Protein AF-A0A5V0B864-F1 (afdb_monomer_lite)

Secondary structure (DSSP, 8-state):
-EESS-EE-STT-EEESTT-EE-STT-EEESTT-EE-STT-EEESTT-EES---SSSSS----S-EEESTT-EE-STT-EEESTT-EE-STT-EEESTT-EE-STT-EESSBTTB-----S-PPP-STTSPPPHHHHHHHHHHHHH--

InterPro domains:
  IPR008635 Trimeric autotransporter adhesin YadA-like, stalk domain [PF05662] (118-146)
  IPR008640 Trimeric autotransporter adhesin YadA-like, head domain [PF05658] (8-34)
  IPR008640 Trimeric autotransporter adhesin YadA-like, head domain [PF05658] (63-86)
  IPR011049 Serralysin-like metalloprotease, C-terminal [G3DSA:2.150.10.10] (1-146)
  IPR011049 Serralysin-like metalloprotease, C-terminal [SSF101967] (6-140)

Structure (mmCIF, N/CA/C/O backbone):
data_AF-A0A5V0B864-F1
#
_entry.id   AF-A0A5V0B864-F1
#
loop_
_atom_site.group_PDB
_atom_site.id
_atom_site.type_symbol
_atom_site.label_atom_id
_atom_site.label_alt_id
_atom_site.label_comp_id
_atom_site.label_asym_id
_atom_site.label_entity_id
_atom_site.label_seq_id
_atom_site.pdbx_PDB_ins_code
_atom_site.Cartn_x
_atom_site.Cartn_y
_atom_site.Cartn_z
_atom_site.occupancy
_atom_site.B_iso_or_equiv
_atom_site.auth_seq_id
_atom_site.auth_comp_id
_atom_site.auth_asym_id
_atom_site.auth_atom_id
_atom_site.pdbx_PDB_model_num
ATOM 1 N N . MET A 1 1 ? 5.279 -5.241 -24.764 1.00 96.88 1 MET A N 1
ATOM 2 C CA . MET A 1 1 ? 4.451 -4.415 -25.676 1.00 96.88 1 MET A CA 1
ATOM 3 C C . MET A 1 1 ? 4.589 -2.949 -25.294 1.00 96.88 1 MET A C 1
ATOM 5 O O . MET A 1 1 ? 4.432 -2.645 -24.126 1.00 96.88 1 MET A O 1
ATOM 9 N N . ALA A 1 2 ? 4.871 -2.048 -26.237 1.00 96.00 2 ALA A N 1
ATOM 10 C CA . ALA A 1 2 ? 5.012 -0.610 -25.979 1.00 96.00 2 ALA A CA 1
ATOM 11 C C . ALA A 1 2 ? 4.021 0.199 -26.839 1.00 96.00 2 ALA A C 1
ATOM 13 O O . ALA A 1 2 ? 3.913 -0.059 -28.038 1.00 96.00 2 ALA A O 1
ATOM 14 N N . LEU A 1 3 ? 3.319 1.172 -26.250 1.00 96.81 3 LEU A N 1
ATOM 15 C CA . LEU A 1 3 ? 2.384 2.070 -26.929 1.00 96.81 3 LEU A CA 1
ATOM 16 C C . LEU A 1 3 ? 2.564 3.527 -26.466 1.00 96.81 3 LEU A C 1
ATOM 18 O O . LEU A 1 3 ? 2.446 3.831 -25.285 1.00 96.81 3 LEU A O 1
ATOM 22 N N . GLY A 1 4 ? 2.760 4.450 -27.415 1.00 92.06 4 GLY A N 1
ATOM 23 C CA . GLY A 1 4 ? 2.789 5.895 -27.152 1.00 92.06 4 GLY A CA 1
ATOM 24 C C . GLY A 1 4 ? 4.115 6.416 -26.593 1.00 92.06 4 GLY A C 1
ATOM 25 O O . GLY A 1 4 ? 4.125 6.949 -25.497 1.00 92.06 4 GLY A O 1
ATOM 26 N N . GLN A 1 5 ? 5.216 6.301 -27.347 1.00 96.44 5 GLN A N 1
ATOM 27 C CA . GLN A 1 5 ? 6.574 6.696 -26.912 1.00 96.44 5 GLN A CA 1
ATOM 28 C C . GLN A 1 5 ? 6.954 6.123 -25.533 1.00 96.44 5 GLN A C 1
ATOM 30 O O . GLN A 1 5 ? 7.449 6.831 -24.660 1.00 96.44 5 GLN A O 1
ATOM 35 N N . SER A 1 6 ? 6.680 4.837 -25.337 1.00 97.88 6 SER A N 1
ATOM 36 C CA . SER A 1 6 ? 6.957 4.099 -24.107 1.00 97.88 6 SER A CA 1
ATOM 37 C C . SER A 1 6 ? 8.070 3.067 -24.315 1.00 97.88 6 SER A C 1
ATOM 39 O O . SER A 1 6 ? 8.353 2.665 -25.444 1.00 97.88 6 SER A O 1
ATOM 41 N N . THR A 1 7 ? 8.613 2.546 -23.2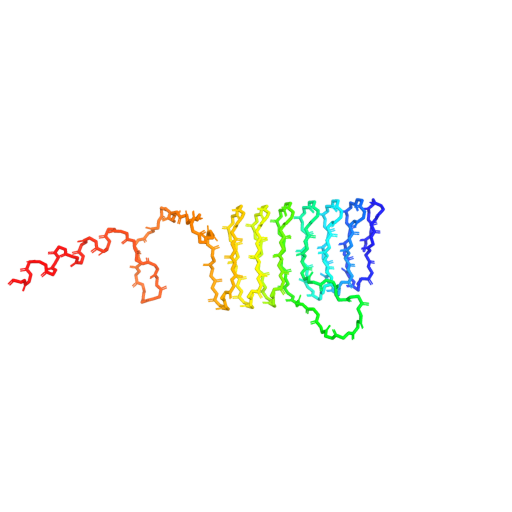21 1.00 97.94 7 THR A N 1
ATOM 42 C CA . THR A 1 7 ? 9.621 1.483 -23.195 1.00 97.94 7 THR A CA 1
ATOM 43 C C . THR A 1 7 ? 9.064 0.263 -22.474 1.00 97.94 7 THR A C 1
ATOM 45 O O . THR A 1 7 ? 8.725 0.343 -21.301 1.00 97.94 7 THR A O 1
ATOM 48 N N . ALA A 1 8 ? 8.998 -0.878 -23.154 1.00 98.00 8 ALA A N 1
ATOM 49 C CA . ALA A 1 8 ? 8.695 -2.174 -22.547 1.00 98.00 8 ALA A CA 1
ATOM 50 C C . ALA A 1 8 ? 9.890 -3.100 -22.799 1.00 98.00 8 ALA A C 1
ATOM 52 O O . ALA A 1 8 ? 9.985 -3.692 -23.873 1.00 98.00 8 ALA A O 1
ATOM 53 N N . ALA A 1 9 ? 10.840 -3.110 -21.863 1.00 96.12 9 ALA A N 1
ATOM 54 C CA . ALA A 1 9 ? 12.135 -3.781 -21.998 1.00 96.12 9 ALA A CA 1
ATOM 55 C C . ALA A 1 9 ? 12.226 -5.102 -21.223 1.00 96.12 9 ALA A C 1
ATOM 57 O O . ALA A 1 9 ? 13.097 -5.909 -21.526 1.00 96.12 9 ALA A O 1
ATOM 58 N N . GLY A 1 10 ? 11.349 -5.326 -20.241 1.00 95.69 10 GLY A N 1
ATOM 59 C CA . GLY A 1 10 ? 11.300 -6.601 -19.530 1.00 95.69 10 GLY A CA 1
ATOM 60 C C . GLY A 1 10 ? 10.603 -7.688 -20.348 1.00 95.69 10 GLY A C 1
ATOM 61 O O . GLY A 1 10 ? 9.699 -7.394 -21.142 1.00 95.69 10 GLY A O 1
ATOM 62 N N . ASP A 1 11 ? 10.968 -8.948 -20.130 1.00 96.62 11 ASP A N 1
ATOM 63 C CA . ASP A 1 11 ? 10.267 -10.077 -20.745 1.00 96.62 11 ASP A CA 1
ATOM 64 C C . ASP A 1 11 ? 8.791 -10.070 -20.330 1.00 96.62 11 ASP A C 1
ATOM 66 O O . ASP A 1 11 ? 8.452 -9.835 -19.170 1.00 96.62 11 ASP A O 1
ATOM 70 N N . TYR A 1 12 ? 7.898 -10.265 -21.304 1.00 97.94 12 TYR A N 1
ATOM 71 C CA . TYR A 1 12 ? 6.438 -10.183 -21.131 1.00 97.94 12 TYR A CA 1
ATOM 72 C C . TYR A 1 12 ? 5.910 -8.839 -20.588 1.00 97.94 12 TYR A C 1
ATOM 74 O O . TYR A 1 12 ? 4.741 -8.743 -20.214 1.00 97.94 12 TYR A O 1
ATOM 82 N N . SER A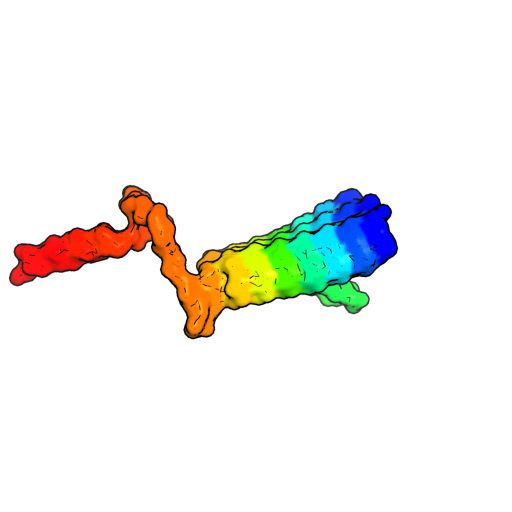 1 13 ? 6.730 -7.784 -20.577 1.00 98.38 13 SER A N 1
ATOM 83 C CA . SER A 1 13 ? 6.326 -6.477 -20.055 1.00 98.38 13 SER A CA 1
ATOM 84 C C . SER A 1 13 ? 5.356 -5.738 -20.979 1.00 98.38 13 SER A C 1
ATOM 86 O O . SER A 1 13 ? 5.326 -5.952 -22.198 1.00 98.38 13 SER A O 1
ATOM 88 N N . THR A 1 14 ? 4.571 -4.815 -20.424 1.00 98.75 14 THR A N 1
ATOM 89 C CA . THR A 1 14 ? 3.714 -3.898 -21.191 1.00 98.75 14 THR A CA 1
ATOM 90 C C . THR A 1 14 ? 3.847 -2.465 -20.689 1.00 98.75 14 THR A C 1
ATOM 92 O O . THR A 1 14 ? 3.736 -2.219 -19.495 1.00 98.75 14 THR A O 1
ATOM 95 N N . ALA A 1 15 ? 4.051 -1.516 -21.604 1.00 98.62 15 ALA A N 1
ATOM 96 C CA . ALA A 1 15 ? 4.140 -0.088 -21.326 1.00 98.62 15 ALA A CA 1
ATOM 97 C C . ALA A 1 15 ? 3.179 0.707 -22.226 1.00 98.62 15 ALA A C 1
ATOM 99 O O . ALA A 1 15 ? 3.159 0.501 -23.441 1.00 98.62 15 ALA A O 1
ATOM 100 N N . ILE A 1 16 ? 2.384 1.606 -21.642 1.00 98.56 16 ILE A N 1
ATOM 101 C CA . ILE A 1 16 ? 1.389 2.427 -22.347 1.00 98.56 16 ILE A CA 1
ATOM 102 C C . ILE A 1 16 ? 1.450 3.874 -21.840 1.00 98.56 16 ILE A C 1
ATOM 104 O O . ILE A 1 16 ? 1.183 4.141 -20.672 1.00 98.56 16 ILE A O 1
ATOM 108 N N . GLY A 1 17 ? 1.728 4.823 -22.733 1.00 97.94 17 GLY A N 1
ATOM 109 C CA . GLY A 1 17 ? 1.759 6.258 -22.444 1.00 97.94 17 GLY A CA 1
ATOM 110 C C . GLY A 1 17 ? 3.139 6.886 -22.631 1.00 97.94 17 GLY A C 1
ATOM 111 O O . GLY A 1 17 ? 4.162 6.208 -22.568 1.00 97.94 17 GLY A O 1
ATOM 112 N N . SER A 1 18 ? 3.161 8.205 -22.855 1.00 98.25 18 SER A N 1
ATOM 113 C CA . SER A 1 18 ? 4.401 8.953 -23.111 1.00 98.25 18 SER A CA 1
ATOM 114 C C . SER A 1 18 ? 5.401 8.737 -21.985 1.00 98.25 18 SER A C 1
ATOM 116 O O . SER A 1 18 ? 5.119 9.076 -20.835 1.00 98.25 18 SER A O 1
ATOM 118 N N . SER A 1 19 ? 6.571 8.204 -22.329 1.00 97.62 19 SER A N 1
ATOM 119 C CA . SER A 1 19 ? 7.656 7.890 -21.398 1.00 97.62 19 SER A CA 1
ATOM 120 C C . SER A 1 19 ? 7.294 6.861 -20.316 1.00 97.62 19 SER A C 1
ATOM 122 O O . SER A 1 19 ? 7.999 6.769 -19.310 1.00 97.62 19 SER A O 1
ATOM 124 N N . ALA A 1 20 ? 6.212 6.091 -20.487 1.00 98.38 20 ALA A N 1
ATOM 125 C CA . ALA A 1 20 ? 5.943 4.929 -19.643 1.00 98.38 20 ALA A CA 1
ATOM 126 C C . ALA A 1 20 ? 7.079 3.911 -19.809 1.00 98.38 20 ALA A C 1
ATOM 128 O O . ALA A 1 20 ? 7.512 3.647 -20.930 1.00 98.38 20 ALA A O 1
ATOM 129 N N . SER A 1 21 ? 7.552 3.329 -18.714 1.00 97.81 21 SER A N 1
ATOM 130 C CA . SER A 1 21 ? 8.665 2.382 -18.692 1.00 97.81 21 SER A CA 1
ATOM 131 C C . SER A 1 21 ? 8.282 1.133 -17.907 1.00 97.81 21 SER A C 1
ATOM 133 O O . SER A 1 21 ? 7.933 1.229 -16.732 1.00 97.81 21 SER A O 1
ATOM 135 N N . ALA A 1 22 ? 8.347 -0.025 -18.551 1.00 97.88 22 ALA A N 1
ATOM 136 C CA . ALA A 1 22 ? 8.159 -1.347 -17.967 1.00 97.88 22 ALA A CA 1
ATOM 137 C C . ALA A 1 22 ? 9.433 -2.166 -18.237 1.00 97.88 22 ALA A C 1
ATOM 139 O O . ALA A 1 22 ? 9.625 -2.679 -19.341 1.00 97.88 22 ALA A O 1
ATOM 140 N N . THR A 1 23 ? 10.370 -2.194 -17.286 1.00 95.88 23 THR A N 1
ATOM 141 C CA . THR A 1 23 ? 11.693 -2.832 -17.465 1.00 95.88 23 THR A CA 1
ATOM 142 C C . THR A 1 23 ? 11.829 -4.155 -16.725 1.00 95.88 23 THR A C 1
ATOM 144 O O . THR A 1 23 ? 12.706 -4.937 -17.071 1.00 95.88 23 THR A O 1
ATOM 147 N N . GLY A 1 24 ? 10.957 -4.435 -15.755 1.00 95.00 24 GLY A N 1
ATOM 148 C CA . GLY A 1 24 ? 10.954 -5.710 -15.041 1.00 95.00 24 GLY A CA 1
ATOM 149 C C . GLY A 1 24 ? 10.299 -6.843 -15.835 1.00 95.00 24 GLY A C 1
ATOM 150 O O . GLY A 1 24 ? 9.393 -6.607 -16.641 1.00 95.00 24 GLY A O 1
ATOM 151 N N . GLU A 1 25 ? 10.712 -8.085 -15.587 1.00 96.00 25 GLU A N 1
ATOM 152 C CA . GLU A 1 25 ? 10.011 -9.281 -16.081 1.00 96.00 25 GLU A CA 1
ATOM 153 C C . GLU A 1 25 ? 8.542 -9.265 -15.603 1.00 96.00 25 GLU A C 1
ATOM 155 O O . GLU A 1 25 ? 8.269 -8.967 -14.438 1.00 96.00 25 GLU A O 1
ATOM 160 N N . TYR A 1 26 ? 7.590 -9.542 -16.498 1.00 97.75 26 TYR A N 1
ATOM 161 C CA . TYR A 1 26 ? 6.137 -9.465 -16.255 1.00 97.75 26 TYR A CA 1
ATOM 162 C C . TYR A 1 26 ? 5.621 -8.096 -15.772 1.00 97.75 26 TYR A C 1
ATOM 164 O O . TYR A 1 26 ? 4.520 -8.006 -15.229 1.00 97.75 26 TYR A O 1
ATOM 172 N N . SER A 1 27 ? 6.390 -7.018 -15.951 1.00 98.31 27 SER A N 1
ATOM 173 C CA . SER A 1 27 ? 5.985 -5.692 -15.473 1.00 98.31 27 SER A CA 1
ATOM 174 C C . SER A 1 27 ? 4.898 -5.042 -16.336 1.00 98.31 27 SER A C 1
ATOM 176 O O . SER A 1 27 ? 4.827 -5.229 -17.555 1.00 98.31 27 SER A O 1
ATOM 178 N N . PHE A 1 28 ? 4.060 -4.217 -15.711 1.00 98.69 28 PHE A N 1
ATOM 179 C CA . PHE A 1 28 ? 3.021 -3.441 -16.385 1.00 98.69 28 PHE A CA 1
ATOM 180 C C . PHE A 1 28 ? 3.107 -1.966 -15.995 1.00 98.69 28 PHE A C 1
ATOM 182 O O . PHE A 1 28 ? 3.045 -1.625 -14.819 1.00 98.69 28 PHE A 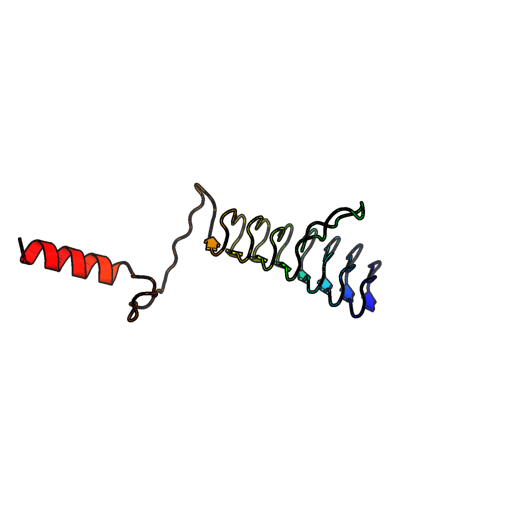O 1
ATOM 189 N N . SER A 1 29 ? 3.215 -1.076 -16.978 1.00 98.62 29 SER A N 1
ATOM 190 C CA . SER A 1 29 ? 3.331 0.368 -16.772 1.00 98.62 29 SER A CA 1
ATOM 191 C C . SER A 1 29 ? 2.332 1.117 -17.653 1.00 98.62 29 SER A C 1
ATOM 193 O O . SER A 1 29 ? 2.380 1.008 -18.876 1.00 98.62 29 SER A O 1
ATOM 195 N N . ALA A 1 30 ? 1.417 1.881 -17.062 1.00 98.69 30 ALA A N 1
ATOM 196 C CA . ALA A 1 30 ? 0.403 2.633 -17.794 1.00 98.69 30 ALA A CA 1
ATOM 197 C C . ALA A 1 30 ? 0.222 4.050 -17.236 1.00 98.69 30 ALA A C 1
ATOM 199 O O . ALA A 1 30 ? -0.344 4.248 -16.162 1.00 98.69 30 ALA A O 1
ATOM 200 N N . GLY A 1 31 ? 0.645 5.055 -17.997 1.00 98.31 31 GLY A N 1
ATOM 201 C CA . GLY A 1 31 ? 0.583 6.459 -17.602 1.00 98.31 31 GLY A CA 1
ATOM 202 C C . GLY A 1 31 ? 1.764 7.262 -18.133 1.00 98.31 31 GLY A C 1
ATOM 203 O O . GLY A 1 31 ? 2.799 6.725 -18.516 1.00 98.31 31 GLY A O 1
ATOM 204 N N . ARG A 1 32 ? 1.628 8.589 -18.176 1.00 98.38 32 ARG A N 1
ATOM 205 C CA . ARG A 1 32 ? 2.748 9.447 -18.578 1.00 98.38 32 ARG A CA 1
ATOM 206 C C . ARG A 1 32 ? 3.859 9.336 -17.532 1.00 98.38 32 ARG A C 1
ATOM 208 O O . ARG A 1 32 ? 3.596 9.601 -16.364 1.00 98.38 32 ARG A O 1
ATOM 215 N N . ASN A 1 33 ? 5.081 9.002 -17.939 1.00 97.69 33 ASN A N 1
ATOM 216 C CA . ASN A 1 33 ? 6.225 8.783 -17.041 1.00 97.69 33 ASN A CA 1
ATOM 217 C C . ASN A 1 33 ? 6.015 7.694 -15.962 1.00 97.69 33 ASN A C 1
ATOM 219 O O . ASN A 1 33 ? 6.714 7.721 -14.946 1.00 97.69 33 ASN A O 1
ATOM 223 N N . SER A 1 34 ? 5.069 6.762 -16.120 1.00 98.44 34 SER A N 1
ATOM 224 C CA . SER A 1 34 ? 4.925 5.649 -15.171 1.00 98.44 34 SER A CA 1
ATOM 225 C C . SER A 1 34 ? 6.130 4.706 -15.258 1.00 98.44 34 SER A C 1
ATOM 227 O O . SER A 1 34 ? 6.673 4.483 -16.341 1.00 98.44 34 SER A O 1
ATOM 229 N N . LYS A 1 35 ? 6.565 4.128 -14.137 1.00 98.19 35 LYS A N 1
ATOM 230 C CA . LYS A 1 35 ? 7.738 3.244 -14.073 1.00 98.19 35 LYS A CA 1
ATOM 231 C C . LYS A 1 35 ? 7.425 1.973 -13.295 1.00 98.19 35 LYS A C 1
ATOM 233 O O . LYS A 1 35 ? 7.085 2.059 -12.123 1.00 98.19 35 LYS A O 1
ATOM 238 N N . ALA A 1 36 ? 7.551 0.824 -13.947 1.00 97.94 36 ALA A N 1
ATOM 239 C CA . ALA A 1 36 ? 7.453 -0.507 -13.359 1.00 97.94 36 ALA A CA 1
ATOM 240 C C . ALA A 1 36 ? 8.776 -1.233 -13.633 1.00 97.94 36 ALA A C 1
ATOM 242 O O . ALA A 1 36 ? 9.019 -1.708 -14.748 1.00 97.94 36 ALA A O 1
ATOM 243 N N . CYS A 1 37 ? 9.689 -1.189 -12.664 1.00 93.44 37 CYS A N 1
ATOM 244 C CA . CYS A 1 37 ? 11.102 -1.445 -12.942 1.00 93.44 37 CYS A CA 1
ATOM 245 C C . CYS A 1 37 ? 11.598 -2.848 -12.600 1.00 93.44 37 CYS A C 1
ATOM 247 O O . CYS A 1 37 ? 12.564 -3.301 -13.206 1.00 93.44 37 CYS A O 1
ATOM 249 N N . GLU A 1 38 ? 10.902 -3.541 -11.706 1.00 95.81 38 GLU A N 1
ATOM 250 C CA . GLU A 1 38 ? 11.320 -4.838 -11.167 1.00 95.81 38 GLU A CA 1
ATOM 251 C C . GLU A 1 38 ? 10.323 -5.943 -11.506 1.00 95.81 38 GLU A C 1
ATOM 253 O O . GLU A 1 38 ? 9.223 -5.684 -12.016 1.00 95.81 38 GLU A O 1
ATOM 258 N N . LYS A 1 39 ? 10.706 -7.194 -11.243 1.00 95.88 39 LYS A N 1
ATOM 259 C CA . LYS A 1 39 ? 9.868 -8.358 -11.530 1.00 95.88 39 LYS A CA 1
ATOM 260 C C . LYS A 1 39 ? 8.478 -8.219 -10.901 1.00 95.88 39 LYS A C 1
ATOM 262 O O . LYS A 1 39 ? 8.342 -7.855 -9.730 1.00 95.88 39 LYS A O 1
ATOM 267 N N . ASN A 1 40 ? 7.447 -8.523 -11.690 1.00 97.44 40 ASN A N 1
ATOM 268 C CA . ASN A 1 40 ? 6.033 -8.457 -11.304 1.00 97.44 40 ASN A CA 1
ATOM 269 C C . ASN A 1 40 ? 5.555 -7.063 -10.839 1.00 97.44 40 ASN A C 1
ATOM 271 O O . ASN A 1 40 ? 4.552 -6.967 -10.133 1.00 97.44 40 ASN A O 1
ATOM 275 N N . SER A 1 41 ? 6.264 -5.982 -11.186 1.00 98.19 41 SER A N 1
ATOM 276 C CA . SER A 1 41 ? 5.867 -4.625 -10.788 1.00 98.19 41 SER A CA 1
ATOM 277 C C . SER A 1 41 ? 4.726 -4.065 -11.649 1.00 98.19 41 SER A C 1
ATOM 279 O O . SER A 1 41 ? 4.682 -4.274 -12.864 1.00 98.19 41 SER A O 1
ATOM 281 N N . ILE A 1 42 ? 3.804 -3.320 -11.032 1.00 98.75 42 ILE A N 1
ATOM 282 C CA . ILE A 1 42 ? 2.655 -2.693 -11.703 1.00 98.75 42 ILE A CA 1
ATOM 283 C C . ILE A 1 42 ? 2.600 -1.207 -11.351 1.00 98.75 42 ILE A C 1
ATOM 285 O O . ILE A 1 42 ? 2.382 -0.851 -10.199 1.00 98.75 42 ILE A O 1
ATOM 289 N N . ALA A 1 43 ? 2.721 -0.327 -12.342 1.00 98.62 43 ALA A N 1
ATOM 290 C CA . ALA A 1 43 ? 2.640 1.122 -12.171 1.00 98.62 43 ALA A CA 1
ATOM 291 C C . ALA A 1 43 ? 1.520 1.713 -13.035 1.00 98.62 43 ALA A C 1
ATOM 293 O O . ALA A 1 43 ? 1.595 1.653 -14.261 1.00 98.62 43 ALA A O 1
ATOM 294 N N . ILE A 1 44 ? 0.483 2.290 -12.423 1.00 98.69 44 ILE A N 1
ATOM 295 C CA . ILE A 1 44 ? -0.643 2.895 -13.153 1.00 98.69 44 ILE A CA 1
ATOM 296 C C . ILE A 1 44 ? -0.917 4.311 -12.651 1.00 98.69 44 ILE A C 1
ATOM 298 O O . ILE A 1 44 ? -1.253 4.515 -11.486 1.00 98.69 44 ILE A O 1
ATOM 302 N N . GLY A 1 45 ? -0.843 5.288 -13.554 1.00 98.50 45 GLY A N 1
ATOM 303 C CA . GLY A 1 45 ? -1.014 6.717 -13.285 1.00 98.50 45 GLY A CA 1
ATOM 304 C C . GLY A 1 45 ? 0.184 7.545 -13.757 1.00 98.50 45 GLY A C 1
ATOM 305 O O . GLY A 1 45 ? 1.221 7.015 -14.145 1.00 98.50 45 GLY A O 1
ATOM 306 N N . SER A 1 46 ? 0.046 8.871 -13.763 1.00 98.38 46 SER A N 1
ATOM 307 C CA . SER A 1 46 ? 1.145 9.745 -14.189 1.00 98.38 46 SER A CA 1
ATOM 308 C C . SER A 1 46 ? 2.227 9.840 -13.112 1.00 98.38 46 SER A C 1
ATOM 310 O O . SER A 1 46 ? 1.918 10.009 -11.932 1.00 98.38 46 SER A O 1
ATOM 312 N N . ASP A 1 47 ? 3.490 9.744 -13.525 1.00 98.00 47 ASP A N 1
ATOM 313 C CA . ASP A 1 47 ? 4.668 9.861 -12.656 1.00 98.00 47 ASP A CA 1
ATOM 314 C C . ASP A 1 47 ? 4.680 8.853 -11.480 1.00 98.00 47 ASP A C 1
ATOM 316 O O . ASP A 1 47 ? 5.276 9.105 -10.433 1.00 98.00 47 ASP A O 1
ATOM 320 N N . THR A 1 48 ? 4.011 7.705 -11.634 1.00 98.00 48 THR A N 1
ATOM 321 C CA . THR A 1 48 ? 4.018 6.605 -10.655 1.00 98.00 48 THR A CA 1
ATOM 322 C C . THR A 1 48 ? 5.311 5.811 -10.699 1.00 98.00 48 THR A C 1
ATOM 324 O O . THR A 1 48 ? 5.848 5.576 -11.784 1.00 98.00 48 THR A O 1
ATOM 327 N N . ASN A 1 49 ? 5.738 5.285 -9.555 1.00 96.88 49 ASN A N 1
ATOM 328 C CA . ASN A 1 49 ? 6.915 4.434 -9.455 1.00 96.88 49 ASN A CA 1
ATOM 329 C C . ASN A 1 49 ? 6.609 3.144 -8.681 1.00 96.88 49 ASN A C 1
ATOM 331 O O . ASN A 1 49 ? 6.439 3.163 -7.464 1.00 96.88 49 ASN A O 1
ATOM 335 N N . SER A 1 50 ? 6.544 2.025 -9.392 1.00 94.38 50 SER A N 1
ATOM 336 C CA . SER A 1 50 ? 6.487 0.689 -8.811 1.00 94.38 50 SER A CA 1
ATOM 337 C C . SER A 1 50 ? 7.878 0.076 -8.867 1.00 94.38 50 SER A C 1
ATOM 339 O O . SER A 1 50 ? 8.400 -0.198 -9.952 1.00 94.38 50 SER A O 1
ATOM 341 N N . ALA A 1 51 ? 8.447 -0.134 -7.684 1.00 90.38 51 ALA A N 1
ATOM 342 C CA . ALA A 1 51 ? 9.854 -0.390 -7.426 1.00 90.38 51 ALA A CA 1
ATOM 343 C C . ALA A 1 51 ? 10.773 0.800 -7.738 1.00 90.38 51 ALA A C 1
ATOM 345 O O . ALA A 1 51 ? 10.529 1.610 -8.631 1.00 90.38 51 ALA A O 1
ATOM 346 N N . ILE A 1 52 ? 11.871 0.916 -6.993 1.00 81.56 52 ILE A N 1
ATOM 347 C CA . ILE A 1 52 ? 12.941 1.854 -7.336 1.00 81.56 52 ILE A CA 1
ATOM 348 C C . ILE A 1 52 ? 13.700 1.268 -8.525 1.00 81.56 52 ILE A C 1
ATOM 350 O O . ILE A 1 52 ? 14.247 0.177 -8.428 1.00 81.56 52 ILE A O 1
ATOM 354 N N . CYS A 1 53 ? 13.744 1.998 -9.638 1.00 78.38 53 CYS A N 1
ATOM 355 C CA . CYS A 1 53 ? 14.532 1.611 -10.802 1.00 78.38 53 CYS A CA 1
ATOM 356 C C . CYS A 1 53 ? 16.023 1.714 -10.461 1.00 78.38 53 CYS A C 1
ATOM 358 O O . CYS A 1 53 ? 16.586 2.812 -10.484 1.00 78.38 53 CYS A O 1
ATOM 360 N N . ASN A 1 54 ? 16.662 0.594 -10.130 1.00 70.81 54 ASN A N 1
ATOM 361 C CA . ASN A 1 54 ? 18.102 0.558 -9.911 1.00 70.81 54 ASN A CA 1
ATOM 362 C C . ASN A 1 54 ? 18.820 0.682 -11.260 1.00 70.81 54 ASN A C 1
ATOM 364 O O . ASN A 1 54 ? 18.825 -0.235 -12.074 1.00 70.81 54 ASN A O 1
ATOM 368 N N . ILE A 1 55 ? 19.415 1.849 -11.515 1.00 58.22 55 ILE A N 1
ATOM 369 C CA . ILE A 1 55 ? 20.128 2.138 -12.773 1.00 58.22 55 ILE A CA 1
ATOM 370 C C . ILE A 1 55 ? 21.569 1.581 -12.739 1.00 58.22 55 ILE A C 1
ATOM 372 O O . ILE A 1 55 ? 22.215 1.479 -13.777 1.00 58.22 55 ILE A O 1
ATOM 376 N N . SER A 1 56 ? 22.080 1.185 -11.566 1.00 58.78 56 SER A N 1
ATOM 377 C CA . SER A 1 56 ? 23.498 0.853 -11.350 1.00 58.78 56 SER A CA 1
ATOM 378 C C . SER A 1 56 ? 23.828 -0.638 -11.220 1.00 58.78 56 SER A C 1
ATOM 380 O O . SER A 1 56 ? 24.983 -0.961 -10.971 1.00 58.78 56 SER A O 1
ATOM 382 N N . GLY A 1 57 ? 22.866 -1.552 -11.387 1.00 51.12 57 GLY A N 1
ATOM 383 C CA . GLY A 1 57 ? 23.136 -3.000 -11.357 1.00 51.12 57 GLY A CA 1
ATOM 384 C C . GLY A 1 57 ? 23.625 -3.557 -10.009 1.00 51.12 57 GLY A C 1
ATOM 385 O O . GLY A 1 57 ? 23.967 -4.734 -9.934 1.00 51.12 57 GLY A O 1
ATOM 386 N N . GLU A 1 58 ? 23.641 -2.747 -8.946 1.00 44.31 58 GLU A N 1
ATOM 387 C CA . GLU A 1 58 ? 23.920 -3.186 -7.579 1.00 44.31 58 GLU A CA 1
ATOM 388 C C . GLU A 1 58 ? 22.619 -3.211 -6.771 1.00 44.31 58 GLU A C 1
ATOM 390 O O . GLU A 1 58 ? 22.027 -2.169 -6.491 1.00 44.31 58 GLU A O 1
ATOM 395 N N . GLY A 1 59 ? 22.184 -4.420 -6.409 1.00 58.25 59 GLY A N 1
ATOM 396 C CA . GLY A 1 59 ? 20.952 -4.680 -5.665 1.00 58.25 59 GLY A CA 1
ATOM 397 C C . GLY A 1 59 ? 19.742 -4.930 -6.569 1.00 58.25 59 GLY A C 1
ATOM 398 O O . GLY A 1 59 ? 19.469 -4.169 -7.496 1.00 58.25 59 GLY A O 1
ATOM 399 N N . ASN A 1 60 ? 18.992 -5.996 -6.278 1.00 68.50 60 ASN A N 1
ATOM 400 C CA . ASN A 1 60 ? 17.662 -6.181 -6.861 1.00 68.50 60 ASN A CA 1
ATOM 401 C C . ASN A 1 60 ? 16.750 -5.094 -6.280 1.00 68.50 60 ASN A C 1
ATOM 403 O O . ASN A 1 60 ? 16.747 -4.888 -5.060 1.00 68.50 60 ASN A O 1
ATOM 407 N N . GLY A 1 61 ? 16.005 -4.373 -7.117 1.00 83.31 61 GLY A N 1
ATOM 408 C CA . GLY A 1 61 ? 14.963 -3.493 -6.599 1.00 83.31 61 GLY A CA 1
ATOM 409 C C . GLY A 1 61 ? 13.816 -4.301 -5.999 1.00 83.31 61 GLY A C 1
ATOM 410 O O . GLY A 1 61 ? 13.800 -5.529 -6.031 1.00 83.31 61 GLY A O 1
ATOM 411 N N . ALA A 1 62 ? 12.842 -3.605 -5.419 1.00 92.50 62 ALA A N 1
ATOM 412 C CA . ALA A 1 62 ? 11.699 -4.264 -4.805 1.00 92.50 62 ALA A CA 1
ATOM 413 C C . ALA A 1 62 ? 10.828 -5.005 -5.833 1.00 92.50 62 ALA A C 1
ATOM 415 O O . ALA A 1 62 ? 10.189 -4.383 -6.682 1.00 92.50 62 ALA A O 1
ATOM 416 N N . GLU A 1 63 ? 10.742 -6.326 -5.713 1.00 95.38 63 GLU A N 1
ATOM 417 C CA . GLU A 1 63 ? 9.880 -7.149 -6.561 1.00 95.38 63 GLU A CA 1
ATOM 418 C C . GLU A 1 63 ? 8.434 -7.173 -6.046 1.00 95.38 63 GLU A C 1
ATOM 420 O O . GLU A 1 63 ? 8.155 -6.915 -4.869 1.00 95.38 63 GLU A O 1
ATOM 425 N N . ASN A 1 64 ? 7.503 -7.561 -6.923 1.00 97.56 64 ASN A N 1
ATOM 426 C CA . ASN A 1 64 ? 6.083 -7.746 -6.593 1.00 97.56 64 ASN A CA 1
ATOM 427 C C . ASN A 1 64 ? 5.430 -6.470 -6.035 1.00 97.56 64 ASN A C 1
ATOM 429 O O . ASN A 1 64 ? 4.661 -6.515 -5.075 1.00 97.56 64 ASN A O 1
ATOM 433 N N . THR A 1 65 ? 5.781 -5.321 -6.609 1.00 98.38 65 THR A N 1
ATOM 434 C CA . THR A 1 65 ? 5.268 -4.014 -6.194 1.00 98.38 65 THR A CA 1
ATOM 435 C C . THR A 1 65 ? 4.074 -3.586 -7.031 1.00 98.38 65 THR A C 1
ATOM 437 O O . THR A 1 65 ? 3.977 -3.907 -8.214 1.00 98.38 65 THR A O 1
ATOM 440 N N . ILE A 1 66 ? 3.165 -2.825 -6.429 1.00 98.75 66 ILE A N 1
ATOM 441 C CA . ILE A 1 66 ? 2.033 -2.223 -7.130 1.00 98.75 66 ILE A CA 1
ATOM 442 C C . ILE A 1 66 ? 1.905 -0.759 -6.696 1.00 98.75 66 ILE A C 1
ATOM 444 O O . ILE A 1 66 ? 1.692 -0.473 -5.522 1.00 98.75 66 ILE A O 1
ATOM 448 N N . ALA A 1 67 ? 1.990 0.177 -7.639 1.00 98.69 67 ALA A N 1
ATOM 449 C CA . ALA A 1 67 ? 1.767 1.606 -7.432 1.00 98.69 67 ALA A CA 1
ATOM 450 C C . ALA A 1 67 ? 0.628 2.111 -8.333 1.00 98.69 67 ALA A C 1
ATOM 452 O O . ALA A 1 67 ? 0.725 2.069 -9.560 1.00 98.69 67 ALA A O 1
ATOM 453 N N . LEU A 1 68 ? -0.454 2.606 -7.730 1.00 98.69 68 LEU A N 1
ATOM 454 C CA . LEU A 1 68 ? -1.683 3.009 -8.418 1.00 98.69 68 LEU A CA 1
ATOM 455 C C . LEU A 1 68 ? -2.095 4.431 -8.003 1.00 98.69 68 LEU A C 1
ATOM 457 O O . LEU A 1 68 ? -2.508 4.660 -6.868 1.00 98.69 68 LEU A O 1
ATOM 461 N N . GLY A 1 69 ? -2.041 5.382 -8.936 1.00 98.62 69 GLY A N 1
ATOM 462 C CA . GLY A 1 69 ? -2.423 6.788 -8.754 1.00 98.62 69 GLY A CA 1
ATOM 463 C C . GLY A 1 69 ? -1.258 7.757 -8.957 1.00 98.62 69 GLY A C 1
ATOM 464 O O . GLY A 1 69 ? -0.114 7.410 -8.714 1.00 98.62 69 GLY A O 1
ATOM 465 N N . THR A 1 70 ? -1.525 8.990 -9.394 1.00 98.69 70 THR A N 1
ATOM 466 C CA . THR A 1 70 ? -0.478 9.980 -9.718 1.00 98.69 70 THR A CA 1
ATOM 467 C C . THR A 1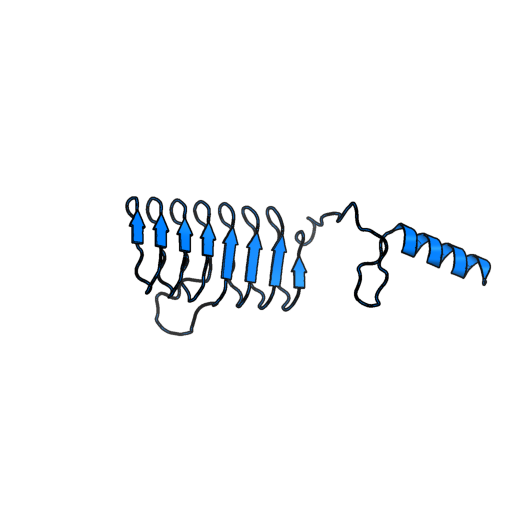 70 ? 0.547 10.139 -8.587 1.00 98.69 70 THR A C 1
ATOM 469 O O . THR A 1 70 ? 0.157 10.360 -7.442 1.00 98.69 70 THR A O 1
ATOM 472 N N . TYR A 1 71 ? 1.843 10.039 -8.896 1.00 98.38 71 TYR A N 1
ATOM 473 C CA . TYR A 1 71 ? 2.941 10.063 -7.913 1.00 98.38 71 TYR A CA 1
ATOM 474 C C . TYR A 1 71 ? 2.905 8.963 -6.830 1.00 98.38 71 TYR A C 1
ATOM 476 O O . TYR A 1 71 ? 3.620 9.075 -5.835 1.00 98.38 71 TYR A O 1
ATOM 484 N N . ALA A 1 72 ? 2.104 7.901 -6.980 1.00 98.69 72 ALA A N 1
ATOM 485 C CA . ALA A 1 72 ? 2.178 6.746 -6.085 1.00 98.69 72 ALA A CA 1
ATOM 486 C C . ALA A 1 72 ? 3.555 6.075 -6.195 1.00 98.69 72 ALA A C 1
ATOM 488 O O . ALA A 1 72 ? 4.105 5.945 -7.295 1.00 98.69 72 ALA A O 1
ATOM 489 N N . ASN A 1 73 ? 4.105 5.642 -5.062 1.00 98.19 73 ASN A N 1
ATOM 490 C CA . ASN A 1 73 ? 5.440 5.066 -4.984 1.00 98.19 73 ASN A CA 1
ATOM 491 C C . ASN A 1 73 ? 5.465 3.839 -4.056 1.00 98.19 73 ASN A C 1
ATOM 493 O O . ASN A 1 73 ? 5.289 3.951 -2.843 1.00 98.19 73 ASN A O 1
ATOM 497 N N . ALA A 1 74 ? 5.677 2.664 -4.646 1.00 98.31 74 ALA A N 1
ATOM 498 C CA . ALA A 1 74 ? 5.798 1.385 -3.950 1.00 98.31 74 ALA A CA 1
ATOM 499 C C . ALA A 1 74 ? 7.258 0.915 -4.023 1.00 98.31 74 ALA A C 1
ATOM 501 O O . ALA A 1 74 ? 7.698 0.413 -5.054 1.00 98.31 74 ALA A O 1
ATOM 502 N N . ALA A 1 75 ? 8.027 1.137 -2.957 1.00 96.50 75 ALA A N 1
ATOM 503 C CA . ALA A 1 75 ? 9.474 0.924 -2.901 1.00 96.50 75 ALA A CA 1
ATOM 504 C C . ALA A 1 75 ? 9.910 -0.284 -2.055 1.00 96.50 75 ALA A C 1
ATOM 506 O O . ALA A 1 75 ? 11.065 -0.686 -2.158 1.00 96.50 75 ALA A O 1
ATOM 507 N N . GLY A 1 76 ? 9.031 -0.855 -1.225 1.00 96.25 76 GLY A N 1
ATOM 508 C CA . GLY A 1 76 ? 9.317 -2.075 -0.458 1.00 96.25 76 GLY A CA 1
ATOM 509 C C . GLY A 1 76 ? 8.936 -3.351 -1.212 1.00 96.25 76 GLY A C 1
ATOM 510 O O . GLY A 1 76 ? 8.049 -3.322 -2.063 1.00 96.25 76 GLY A O 1
ATOM 511 N N . ASN A 1 77 ? 9.576 -4.485 -0.917 1.00 96.56 77 ASN A N 1
ATOM 512 C CA . ASN A 1 77 ? 9.205 -5.768 -1.533 1.00 96.56 77 ASN A CA 1
ATOM 513 C C . ASN A 1 77 ? 7.753 -6.123 -1.207 1.00 96.56 77 ASN A C 1
ATOM 515 O O . ASN A 1 77 ? 7.305 -5.887 -0.086 1.00 96.56 77 ASN A O 1
ATOM 519 N N . ASN A 1 78 ? 7.020 -6.707 -2.158 1.00 97.88 78 ASN A N 1
ATOM 520 C CA . ASN A 1 78 ? 5.631 -7.134 -1.939 1.00 97.88 78 ASN A CA 1
ATOM 521 C C . ASN A 1 78 ? 4.712 -5.988 -1.461 1.00 97.88 78 ASN A C 1
ATOM 523 O O . ASN A 1 78 ? 3.817 -6.210 -0.645 1.00 97.88 78 ASN A O 1
ATOM 527 N N . SER A 1 79 ? 4.967 -4.750 -1.900 1.00 98.44 79 SER A N 1
ATOM 528 C CA . SER A 1 79 ? 4.234 -3.570 -1.427 1.00 98.44 79 SER A CA 1
ATOM 529 C C . SER A 1 79 ? 3.138 -3.095 -2.380 1.00 98.44 79 SER A C 1
ATOM 531 O O . SER A 1 79 ? 3.244 -3.228 -3.599 1.00 98.44 79 SER A O 1
ATOM 533 N N . LEU A 1 80 ? 2.094 -2.480 -1.814 1.00 98.75 80 LEU A N 1
ATOM 534 C CA . LEU A 1 80 ? 1.001 -1.841 -2.553 1.00 98.75 80 LEU A CA 1
ATOM 535 C C . LEU A 1 80 ? 0.818 -0.385 -2.108 1.00 98.75 80 LEU A C 1
ATOM 537 O O . LEU A 1 80 ? 0.378 -0.123 -0.991 1.00 98.75 80 LEU A O 1
ATOM 541 N N . ALA A 1 81 ? 1.082 0.564 -3.000 1.00 98.75 81 ALA A N 1
ATOM 542 C CA . ALA A 1 81 ? 0.761 1.979 -2.841 1.00 98.75 81 ALA A CA 1
ATOM 543 C C . ALA A 1 81 ? -0.481 2.320 -3.684 1.00 98.75 81 ALA A C 1
ATOM 545 O O . ALA A 1 81 ? -0.396 2.439 -4.907 1.00 98.75 81 ALA A O 1
ATOM 546 N N . LEU A 1 82 ? -1.650 2.445 -3.047 1.00 98.69 82 LEU A N 1
ATOM 547 C CA . LEU A 1 82 ? -2.928 2.720 -3.709 1.00 98.69 82 LEU A CA 1
ATOM 548 C C . LEU A 1 82 ? -3.452 4.110 -3.331 1.00 98.69 82 LEU A C 1
ATOM 550 O O . LEU A 1 82 ? -4.040 4.302 -2.270 1.00 98.69 82 LEU A O 1
ATOM 554 N N . GLY A 1 83 ? -3.290 5.077 -4.229 1.00 98.69 83 GLY A N 1
ATOM 555 C CA . GLY A 1 83 ? -3.732 6.462 -4.077 1.00 98.69 83 GLY A CA 1
ATOM 556 C C . GLY A 1 83 ? -2.678 7.452 -4.564 1.00 98.69 83 GLY A C 1
ATOM 557 O O . GLY A 1 83 ? -1.479 7.183 -4.493 1.00 98.69 83 GLY A O 1
ATOM 558 N N . ALA A 1 84 ? -3.108 8.622 -5.043 1.00 98.69 84 ALA A N 1
ATOM 559 C CA . ALA A 1 84 ? -2.164 9.651 -5.473 1.00 98.69 84 ALA A CA 1
ATOM 560 C C . ALA A 1 84 ? -1.274 10.105 -4.302 1.00 98.69 84 ALA A C 1
ATOM 562 O O . ALA A 1 84 ? -1.769 10.328 -3.195 1.00 98.69 84 ALA A O 1
ATOM 563 N N . TYR A 1 85 ? 0.031 10.233 -4.549 1.00 98.50 85 TYR A N 1
ATOM 564 C CA . TYR A 1 85 ? 1.057 10.527 -3.537 1.00 98.50 85 TYR A CA 1
ATOM 565 C C . TYR A 1 85 ? 1.151 9.511 -2.384 1.00 98.50 85 TYR A C 1
ATOM 567 O O . TYR A 1 85 ? 1.713 9.823 -1.335 1.00 98.50 85 TYR A O 1
ATOM 575 N N . SER A 1 86 ? 0.588 8.308 -2.530 1.00 98.69 86 SER A N 1
ATOM 576 C CA . SER A 1 86 ? 0.813 7.240 -1.551 1.00 98.69 86 SER A CA 1
ATOM 577 C C . SER A 1 86 ? 2.252 6.723 -1.635 1.00 98.69 86 SER A C 1
ATOM 579 O O . SER A 1 86 ? 2.843 6.669 -2.714 1.00 98.69 86 SER A O 1
ATOM 581 N N . PHE A 1 87 ? 2.822 6.345 -0.492 1.00 98.50 87 PHE A N 1
ATOM 582 C CA . PHE A 1 87 ? 4.201 5.878 -0.381 1.00 98.50 87 PHE A CA 1
ATOM 583 C C . PHE A 1 87 ? 4.295 4.634 0.503 1.00 98.50 87 PHE A C 1
ATOM 585 O O . PHE A 1 87 ? 3.732 4.599 1.602 1.00 98.50 87 PHE A O 1
ATOM 592 N N . VAL A 1 88 ? 5.029 3.620 0.048 1.00 98.50 88 VAL A N 1
ATOM 593 C CA . VAL A 1 88 ? 5.364 2.431 0.842 1.00 98.50 88 VAL A CA 1
ATOM 594 C C . VAL A 1 88 ? 6.852 2.141 0.713 1.00 98.50 88 VAL A C 1
ATOM 596 O O . VAL A 1 88 ? 7.304 1.739 -0.353 1.00 98.50 88 VAL A O 1
ATOM 599 N N . SER A 1 89 ? 7.614 2.301 1.794 1.00 97.12 89 SER A N 1
ATOM 600 C CA . SER A 1 89 ? 9.016 1.852 1.856 1.00 97.12 89 SER A CA 1
ATOM 601 C C . SER A 1 89 ? 9.177 0.494 2.537 1.00 97.12 89 SER A C 1
ATOM 603 O O . SER A 1 89 ? 10.237 -0.113 2.449 1.00 97.12 89 SER A O 1
ATOM 605 N N . ALA A 1 90 ? 8.145 0.045 3.247 1.00 97.50 90 ALA A N 1
ATOM 606 C CA . ALA A 1 90 ? 8.147 -1.197 4.001 1.00 97.50 90 ALA A CA 1
ATOM 607 C C . ALA A 1 90 ? 7.856 -2.426 3.139 1.00 97.50 90 ALA A C 1
ATOM 609 O O . ALA A 1 90 ? 7.094 -2.358 2.172 1.00 97.50 90 ALA A O 1
ATOM 610 N N . SER A 1 91 ? 8.427 -3.560 3.529 1.00 97.69 91 SER A N 1
ATOM 611 C CA . SER A 1 91 ? 8.177 -4.844 2.882 1.00 97.69 91 SER A CA 1
ATOM 612 C C . SER A 1 91 ? 6.858 -5.456 3.355 1.00 97.69 91 SER A C 1
ATOM 614 O O . SER A 1 91 ? 6.475 -5.318 4.517 1.00 97.69 91 SER A O 1
ATOM 616 N N . ASN A 1 92 ? 6.178 -6.171 2.458 1.00 98.38 92 ASN A N 1
ATOM 617 C CA . ASN A 1 92 ? 4.905 -6.843 2.721 1.00 98.38 92 ASN A CA 1
ATOM 618 C C . ASN A 1 92 ? 3.842 -5.898 3.315 1.00 98.38 92 ASN A C 1
ATOM 620 O O . ASN A 1 92 ? 3.183 -6.213 4.305 1.00 98.38 92 ASN A O 1
ATOM 624 N N . SER A 1 93 ? 3.727 -4.698 2.743 1.00 98.69 93 SER A N 1
ATOM 625 C CA . SER A 1 93 ? 2.952 -3.607 3.334 1.00 98.69 93 SER A CA 1
ATOM 626 C C . SER A 1 93 ? 2.105 -2.853 2.317 1.00 98.69 93 SER A C 1
ATOM 628 O O . SER A 1 93 ? 2.420 -2.772 1.130 1.00 98.69 93 SER A O 1
ATOM 630 N N . VAL A 1 94 ? 1.019 -2.256 2.806 1.00 98.81 94 VAL A N 1
ATOM 631 C CA . VAL A 1 94 ? 0.030 -1.541 1.993 1.00 98.81 94 VAL A CA 1
ATOM 632 C C . VAL A 1 94 ? -0.137 -0.109 2.498 1.00 98.81 94 VAL A C 1
ATOM 634 O O . VAL A 1 94 ? -0.276 0.112 3.700 1.00 98.81 94 VAL A O 1
ATOM 637 N N . SER A 1 95 ? -0.173 0.866 1.593 1.00 98.75 95 SER A N 1
ATOM 638 C CA . SER A 1 95 ? -0.675 2.222 1.845 1.00 98.75 95 SER A CA 1
ATOM 639 C C . SER A 1 95 ? -1.956 2.436 1.048 1.00 98.75 95 SER A C 1
ATOM 641 O O . SER A 1 95 ? -1.953 2.304 -0.175 1.00 98.75 95 SER A O 1
ATOM 643 N N . LEU A 1 96 ? -3.039 2.805 1.731 1.00 98.69 96 LEU A N 1
ATOM 644 C CA . LEU A 1 96 ? -4.354 3.035 1.138 1.00 98.69 96 LEU A CA 1
ATOM 645 C C . LEU A 1 96 ? -4.774 4.499 1.308 1.00 98.69 96 LEU A C 1
ATOM 647 O O . LEU A 1 96 ? -4.996 4.965 2.426 1.00 98.69 96 LEU A O 1
ATOM 651 N N . GLY A 1 97 ? -4.907 5.224 0.200 1.00 98.69 97 GLY A N 1
ATOM 652 C CA . GLY A 1 97 ? -5.422 6.592 0.137 1.00 98.69 97 GLY A CA 1
ATOM 653 C C . GLY A 1 97 ? -4.394 7.658 -0.258 1.00 98.69 97 GLY A C 1
ATOM 654 O O . GLY A 1 97 ? -3.187 7.431 -0.296 1.00 98.69 97 GLY A O 1
ATOM 655 N N . TYR A 1 98 ? -4.905 8.855 -0.562 1.00 98.56 98 TYR A N 1
ATOM 656 C CA . TYR A 1 98 ? -4.103 10.031 -0.921 1.00 98.56 98 TYR A CA 1
ATOM 657 C C . TYR A 1 98 ? -3.103 10.377 0.191 1.00 98.56 98 TYR A C 1
ATOM 659 O O . TYR A 1 98 ? -3.515 10.492 1.343 1.00 98.56 98 TYR A O 1
ATOM 667 N N . HIS A 1 99 ? -1.818 10.556 -0.120 1.00 98.38 99 HIS A N 1
ATOM 668 C CA . HIS A 1 99 ? -0.778 10.860 0.884 1.00 98.38 99 HIS A CA 1
ATOM 669 C C . HIS A 1 99 ? -0.606 9.820 2.014 1.00 98.38 99 HIS A C 1
ATOM 671 O O . HIS A 1 99 ? 0.016 10.115 3.033 1.00 98.38 99 HIS A O 1
ATOM 677 N N . SER A 1 100 ? -1.129 8.597 1.872 1.00 98.75 100 SER A N 1
ATOM 678 C CA . SER A 1 100 ? -0.879 7.552 2.872 1.00 98.75 100 SER A CA 1
ATOM 679 C C . SER A 1 100 ? 0.566 7.068 2.812 1.00 98.75 100 SER A C 1
ATOM 681 O O . SER A 1 100 ? 1.101 6.832 1.729 1.00 98.75 100 SER A O 1
ATOM 683 N N . THR A 1 101 ? 1.186 6.882 3.975 1.00 98.62 101 THR A N 1
ATOM 684 C CA . THR A 1 101 ? 2.587 6.466 4.104 1.00 98.62 101 THR A CA 1
ATOM 685 C C . THR A 1 101 ? 2.698 5.203 4.941 1.00 98.62 101 THR A C 1
ATOM 687 O O . THR A 1 101 ? 2.086 5.129 6.010 1.00 98.62 101 THR A O 1
ATOM 690 N N . ASN A 1 102 ? 3.529 4.255 4.512 1.00 98.31 102 ASN A N 1
ATOM 691 C CA . ASN A 1 102 ? 3.804 3.040 5.267 1.00 98.31 102 ASN A CA 1
ATOM 692 C C . ASN A 1 102 ? 5.306 2.721 5.305 1.00 98.31 102 ASN A C 1
ATOM 694 O O . ASN A 1 102 ? 5.935 2.455 4.278 1.00 98.31 102 ASN A O 1
ATOM 698 N N . THR A 1 103 ? 5.859 2.751 6.517 1.00 97.56 103 THR A N 1
ATOM 699 C CA . THR A 1 103 ? 7.278 2.524 6.826 1.00 97.56 103 THR A CA 1
ATOM 700 C C . THR A 1 103 ? 7.496 1.345 7.779 1.00 97.56 103 THR A C 1
ATOM 702 O O . THR A 1 103 ? 8.611 1.141 8.252 1.00 97.56 103 THR A O 1
ATOM 705 N N . ARG A 1 104 ? 6.448 0.558 8.066 1.00 98.12 104 ARG A N 1
ATOM 706 C CA . ARG A 1 104 ? 6.507 -0.620 8.941 1.00 98.12 104 ARG A CA 1
ATOM 707 C C . ARG A 1 104 ? 6.185 -1.883 8.158 1.00 98.12 104 ARG A C 1
ATOM 709 O O . ARG A 1 104 ? 5.130 -1.954 7.529 1.00 98.12 104 ARG A O 1
ATOM 716 N N . ASP A 1 105 ? 7.059 -2.878 8.228 1.00 98.56 105 ASP A N 1
ATOM 717 C CA . ASP A 1 105 ? 6.850 -4.158 7.547 1.00 98.56 105 ASP A CA 1
ATOM 718 C C . ASP A 1 105 ? 5.600 -4.875 8.065 1.00 98.56 105 ASP A C 1
ATOM 720 O O . ASP A 1 105 ? 5.298 -4.809 9.259 1.00 98.56 105 ASP A O 1
ATOM 724 N N . ASN A 1 106 ? 4.912 -5.603 7.182 1.00 98.56 106 ASN A N 1
ATOM 725 C CA . ASN A 1 106 ? 3.717 -6.391 7.505 1.00 98.56 106 ASN A CA 1
ATOM 726 C C . ASN A 1 106 ? 2.550 -5.546 8.048 1.00 98.56 106 ASN A C 1
ATOM 728 O O . ASN A 1 106 ? 1.893 -5.932 9.017 1.00 98.56 106 ASN A O 1
ATOM 732 N N . THR A 1 107 ? 2.293 -4.371 7.465 1.00 98.62 107 THR A N 1
ATOM 733 C CA . THR A 1 107 ? 1.204 -3.491 7.923 1.00 98.62 107 THR A CA 1
ATOM 734 C C . THR A 1 107 ? 0.374 -2.901 6.789 1.00 98.62 107 THR A C 1
ATOM 736 O O . THR A 1 107 ? 0.806 -2.8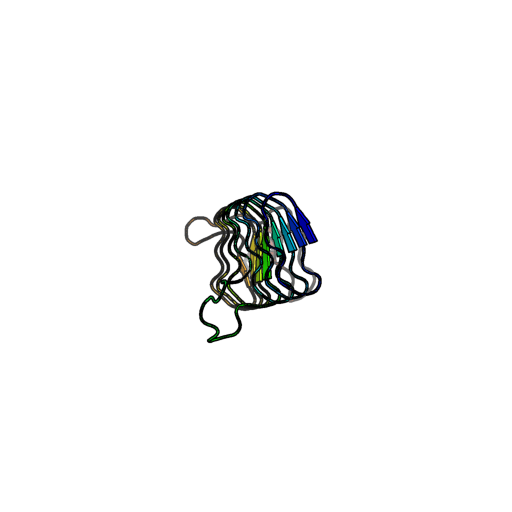10 5.640 1.00 98.62 107 THR A O 1
ATOM 739 N N . ILE A 1 108 ? -0.822 -2.424 7.136 1.00 98.69 108 ILE A N 1
ATOM 740 C CA . ILE A 1 108 ? -1.646 -1.570 6.280 1.00 98.69 108 ILE A CA 1
ATOM 741 C C . ILE A 1 108 ? -1.716 -0.188 6.930 1.00 98.69 108 ILE A C 1
ATOM 743 O O . ILE A 1 108 ? -2.132 -0.063 8.080 1.00 98.69 108 ILE A O 1
ATOM 747 N N . SER A 1 109 ? -1.341 0.853 6.192 1.00 98.62 109 SER A N 1
ATOM 748 C CA . SER A 1 109 ? -1.529 2.245 6.590 1.00 98.62 109 SER A CA 1
ATOM 749 C C . SER A 1 109 ? -2.666 2.867 5.789 1.00 98.62 109 SER A C 1
ATOM 751 O O . SER A 1 109 ? -2.651 2.864 4.557 1.00 98.62 109 SER A O 1
ATOM 753 N N . VAL A 1 110 ? -3.651 3.433 6.482 1.00 98.69 110 VAL A N 1
ATOM 754 C CA . VAL A 1 110 ? -4.775 4.163 5.866 1.00 98.69 110 VAL A CA 1
ATOM 755 C C . VAL A 1 110 ? -4.560 5.679 5.862 1.00 98.69 110 VAL A C 1
ATOM 757 O O . VAL A 1 110 ? -5.477 6.423 5.526 1.00 98.69 110 VAL A O 1
ATOM 760 N N . GLY A 1 111 ? -3.376 6.162 6.244 1.00 98.44 111 GLY A N 1
ATOM 761 C CA . GLY A 1 111 ? -3.071 7.589 6.355 1.00 98.44 111 GLY A CA 1
ATOM 762 C C . GLY A 1 111 ? -1.585 7.857 6.568 1.00 98.44 111 GLY A C 1
ATOM 763 O O . GLY A 1 111 ? -0.728 7.075 6.155 1.00 98.44 111 GLY A O 1
ATOM 764 N N . SER A 1 112 ? -1.276 8.973 7.212 1.00 98.19 112 SER A N 1
ATOM 765 C CA . SER A 1 112 ? 0.069 9.297 7.691 1.00 98.19 112 SER A CA 1
ATOM 766 C C . SER A 1 112 ? -0.020 9.895 9.090 1.00 98.19 112 SER A C 1
ATOM 768 O O . SER A 1 112 ? -1.109 10.240 9.544 1.00 98.19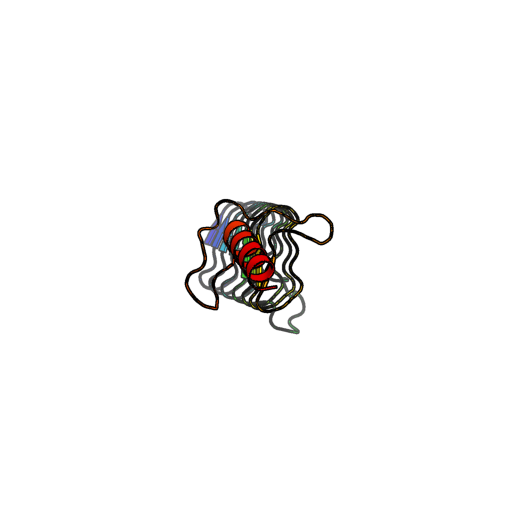 112 SER A O 1
ATOM 770 N N . VAL A 1 113 ? 1.124 10.074 9.753 1.00 97.00 113 VAL A N 1
ATOM 771 C CA . VAL A 1 113 ? 1.186 10.808 11.027 1.00 97.00 113 VAL A CA 1
ATOM 772 C C . VAL A 1 113 ? 0.564 12.196 10.844 1.00 97.00 113 VAL A C 1
ATOM 774 O O . VAL A 1 113 ? 0.952 12.925 9.928 1.00 97.00 113 VAL A O 1
ATOM 777 N N . GLY A 1 114 ? -0.422 12.533 11.677 1.00 97.62 114 GLY A N 1
ATOM 778 C CA . GLY A 1 114 ? -1.169 13.794 11.631 1.00 97.62 114 GLY A CA 1
ATOM 779 C C . GLY A 1 114 ? -2.206 13.897 10.504 1.00 97.62 114 GLY A C 1
ATOM 780 O O . GLY A 1 114 ? -2.838 14.940 10.352 1.00 97.62 114 GLY A O 1
ATOM 781 N N . GLN A 1 115 ? -2.368 12.845 9.697 1.00 97.81 115 GLN A N 1
ATOM 782 C CA . GLN A 1 115 ? -3.381 12.722 8.643 1.00 97.81 115 GLN A CA 1
ATOM 783 C C . GLN A 1 115 ? -4.037 11.336 8.721 1.00 97.81 115 GLN A C 1
ATOM 785 O O . GLN A 1 115 ? -4.147 10.605 7.729 1.00 97.81 115 GLN A O 1
ATOM 790 N N . GLU A 1 116 ? -4.417 10.937 9.932 1.00 98.50 116 GLU A N 1
ATOM 791 C CA . GLU A 1 116 ? -5.101 9.681 10.195 1.00 98.50 116 GLU A CA 1
ATOM 792 C C . GLU A 1 116 ? -6.489 9.673 9.542 1.00 98.50 116 GLU A C 1
ATOM 794 O O . GLU A 1 116 ? -7.166 10.697 9.416 1.00 98.50 116 GLU A O 1
ATOM 799 N N . ARG A 1 117 ? -6.941 8.485 9.138 1.00 98.56 117 ARG A N 1
ATOM 800 C CA . ARG A 1 117 ? -8.292 8.282 8.613 1.00 98.56 117 ARG A CA 1
ATOM 801 C C . ARG A 1 117 ? -9.100 7.409 9.548 1.00 98.56 117 ARG A C 1
ATOM 803 O O . ARG A 1 117 ? -8.580 6.481 10.161 1.00 98.56 117 ARG A O 1
ATOM 810 N N . GLN A 1 118 ? -10.397 7.680 9.593 1.00 98.38 118 GLN A N 1
ATOM 811 C CA . GLN A 1 118 ? -11.355 6.777 10.213 1.00 98.38 118 GLN A CA 1
ATOM 812 C C . GLN A 1 118 ? -11.657 5.618 9.262 1.00 98.38 118 GLN A C 1
ATOM 814 O O . GLN A 1 118 ? -11.858 5.829 8.065 1.00 98.38 118 GLN A O 1
ATOM 819 N N . ILE A 1 119 ? -11.742 4.411 9.814 1.00 98.31 119 ILE A N 1
ATOM 820 C CA . ILE A 1 119 ? -12.257 3.234 9.116 1.00 98.31 119 ILE A CA 1
ATOM 821 C C . ILE A 1 119 ? -13.703 3.052 9.579 1.00 98.31 119 ILE A C 1
ATOM 823 O O . ILE A 1 119 ? -13.958 2.756 10.745 1.00 98.31 119 ILE A O 1
ATOM 827 N N . THR A 1 120 ? -14.660 3.300 8.688 1.00 98.31 120 THR A N 1
ATOM 828 C CA . THR A 1 120 ? -16.096 3.276 9.001 1.00 98.31 120 THR A CA 1
ATOM 829 C C . THR A 1 120 ? -16.769 2.041 8.409 1.00 98.31 120 THR A C 1
ATOM 831 O O . THR A 1 120 ? -16.217 1.381 7.533 1.00 98.31 120 THR A O 1
ATOM 834 N N . ASN A 1 121 ? -17.975 1.723 8.893 1.00 98.19 121 ASN A N 1
ATOM 835 C CA . ASN A 1 121 ? -18.753 0.547 8.471 1.00 98.19 121 ASN A CA 1
ATOM 836 C C . ASN A 1 121 ? -18.065 -0.801 8.764 1.00 98.19 121 ASN A C 1
ATOM 838 O O . ASN A 1 121 ? -18.246 -1.773 8.036 1.00 98.19 121 ASN A O 1
ATOM 842 N N . VAL A 1 122 ? -17.297 -0.865 9.854 1.00 98.38 122 VAL A N 1
ATOM 843 C CA . VAL A 1 122 ? -16.664 -2.099 10.338 1.00 98.38 122 VAL A CA 1
ATOM 844 C C . VAL A 1 122 ? -17.696 -2.919 11.121 1.00 98.38 122 VAL A C 1
ATOM 846 O O . VAL A 1 122 ? -18.198 -2.476 12.163 1.00 98.38 122 VAL A O 1
ATOM 849 N N . ALA A 1 123 ? -18.030 -4.110 10.614 1.00 98.62 123 ALA A N 1
ATOM 850 C CA . ALA A 1 123 ? -18.852 -5.088 11.331 1.00 98.62 123 ALA A CA 1
ATOM 851 C C . ALA A 1 123 ? -18.194 -5.490 12.665 1.00 98.62 123 ALA A C 1
ATOM 853 O O . ALA A 1 123 ? -17.039 -5.162 12.919 1.00 98.62 123 ALA A O 1
ATOM 854 N N . ALA A 1 124 ? -18.943 -6.114 13.576 1.00 98.56 124 ALA A N 1
ATOM 855 C CA . ALA A 1 124 ? -18.338 -6.626 14.806 1.00 98.56 124 ALA A CA 1
ATOM 856 C C . ALA A 1 124 ? -17.377 -7.771 14.469 1.00 98.56 124 ALA A C 1
ATOM 858 O O . ALA A 1 124 ? -17.758 -8.655 13.704 1.00 98.56 124 ALA A O 1
ATOM 859 N N . GLY A 1 125 ? -16.166 -7.733 15.027 1.00 98.44 125 GLY A N 1
ATOM 860 C CA . GLY A 1 125 ? -15.220 -8.839 14.922 1.00 98.44 125 GLY A CA 1
ATOM 861 C C . GLY A 1 125 ? -15.725 -10.058 15.690 1.00 98.44 125 GLY A C 1
ATOM 862 O O . GLY A 1 125 ? -16.347 -9.901 16.745 1.00 98.44 125 GLY A O 1
ATOM 863 N N . THR A 1 126 ? -15.485 -11.249 15.154 1.00 98.12 126 THR A N 1
ATOM 864 C CA . THR A 1 126 ? -15.932 -12.530 15.725 1.00 98.12 126 THR A CA 1
ATOM 865 C C . THR A 1 126 ? -14.783 -13.484 16.026 1.00 98.12 126 THR A C 1
ATOM 867 O O . THR A 1 126 ? -14.946 -14.354 16.874 1.00 98.12 126 THR A O 1
ATOM 870 N N . GLU A 1 127 ? -13.637 -13.303 15.374 1.00 98.31 127 GLU A N 1
ATOM 871 C CA . GLU A 1 127 ? -12.404 -14.055 15.612 1.00 98.31 127 GLU A CA 1
ATOM 872 C C . GLU A 1 127 ? -11.351 -13.179 16.312 1.00 98.31 127 GLU A C 1
ATOM 874 O O . GLU A 1 127 ? -11.383 -11.950 16.213 1.00 98.31 127 GLU A O 1
ATOM 879 N N . ASP A 1 128 ? -10.365 -13.803 16.964 1.00 98.25 128 ASP A N 1
ATOM 880 C CA . ASP A 1 128 ? -9.320 -13.105 17.740 1.00 98.25 128 ASP A CA 1
ATOM 881 C C . ASP A 1 128 ? -8.486 -12.106 16.914 1.00 98.25 128 ASP A C 1
ATOM 883 O O . ASP A 1 128 ? -7.877 -11.186 17.462 1.00 98.25 128 ASP A O 1
ATOM 887 N N . THR A 1 129 ? -8.431 -12.286 15.591 1.00 98.19 129 THR A N 1
ATOM 888 C CA . THR A 1 129 ? -7.668 -11.435 14.663 1.00 98.19 129 THR A CA 1
ATOM 889 C C . THR A 1 129 ? -8.526 -10.427 13.899 1.00 98.19 129 THR A C 1
ATOM 891 O O . THR A 1 129 ? -8.012 -9.746 13.009 1.00 98.19 129 THR A O 1
ATOM 894 N N . ASP A 1 130 ? -9.817 -10.323 14.213 1.00 98.50 130 ASP A N 1
ATOM 895 C CA . ASP A 1 130 ? -10.690 -9.324 13.607 1.00 98.50 130 ASP A CA 1
ATOM 896 C C . ASP A 1 130 ? -10.493 -7.942 14.242 1.00 98.50 130 ASP A C 1
ATOM 898 O O . ASP A 1 130 ? -10.122 -7.789 15.407 1.00 98.50 130 ASP A O 1
ATOM 902 N N . ALA A 1 131 ? -10.791 -6.891 13.477 1.00 98.06 131 ALA A N 1
ATOM 903 C CA . ALA A 1 131 ? -10.828 -5.544 14.027 1.00 98.06 131 ALA A CA 1
ATOM 904 C C . ALA A 1 131 ? -12.049 -5.362 14.948 1.00 98.06 131 ALA A C 1
ATOM 906 O O . ALA A 1 131 ? -13.194 -5.513 14.522 1.00 98.06 131 ALA A O 1
ATOM 907 N N . THR A 1 132 ? -11.813 -4.939 16.190 1.00 98.06 132 THR A N 1
ATOM 908 C CA . THR A 1 132 ? -12.870 -4.510 17.118 1.00 98.06 132 THR A CA 1
ATOM 909 C C . THR A 1 132 ? -13.458 -3.169 16.677 1.00 98.06 132 THR A C 1
ATOM 911 O O . THR A 1 132 ? -12.730 -2.187 16.521 1.00 98.06 132 THR A O 1
ATOM 914 N N . ASN A 1 133 ? -14.782 -3.078 16.517 1.00 98.38 133 ASN A N 1
ATOM 915 C CA . ASN A 1 133 ? -15.436 -1.786 16.269 1.00 98.38 133 ASN A CA 1
ATOM 916 C C . ASN A 1 133 ? -15.779 -1.038 17.573 1.00 98.38 133 ASN A C 1
ATOM 918 O O . ASN A 1 133 ? -15.773 -1.599 18.668 1.00 98.38 133 ASN A O 1
ATOM 922 N N . VAL A 1 134 ? -16.131 0.248 17.453 1.00 98.38 134 VAL A N 1
ATOM 923 C CA . VAL A 1 134 ? -16.399 1.133 18.608 1.00 98.38 134 VAL A CA 1
ATOM 924 C C . VAL A 1 134 ? -17.534 0.619 19.507 1.00 98.38 134 VAL A C 1
ATOM 926 O O . VAL A 1 134 ? -17.496 0.825 20.715 1.00 98.38 134 VAL A O 1
ATOM 929 N N . ARG A 1 135 ? -18.527 -0.087 18.952 1.00 98.31 135 ARG A N 1
ATOM 930 C CA . ARG A 1 135 ? -19.627 -0.665 19.740 1.00 98.31 135 ARG A CA 1
ATOM 931 C C . ARG A 1 135 ? -19.118 -1.749 20.692 1.00 98.31 135 ARG A C 1
ATOM 933 O O . ARG A 1 135 ? -19.387 -1.660 21.878 1.00 98.31 135 ARG A O 1
ATOM 940 N N . GLN A 1 136 ? -18.326 -2.703 20.194 1.00 98.00 136 GLN A N 1
ATOM 941 C CA . GLN A 1 136 ? -17.755 -3.781 21.015 1.00 98.00 136 GLN A CA 1
ATOM 942 C C . GLN A 1 136 ? -16.865 -3.239 22.141 1.00 98.00 136 GLN A C 1
ATOM 944 O O . GLN A 1 136 ? -16.889 -3.758 23.257 1.00 98.00 136 GLN A O 1
ATOM 949 N N . LEU A 1 137 ? -16.111 -2.167 21.865 1.00 97.50 137 LEU A N 1
ATOM 950 C CA . LEU A 1 137 ? -15.330 -1.474 22.888 1.00 97.50 137 LEU A CA 1
ATOM 951 C C . LEU A 1 137 ? -16.231 -0.870 23.978 1.00 97.50 137 LEU A C 1
ATOM 953 O O . LEU A 1 137 ? -15.968 -1.067 25.163 1.00 97.50 137 LEU A O 1
ATOM 957 N N . ASN A 1 138 ? -17.298 -0.168 23.588 1.00 98.06 138 ASN A N 1
ATOM 958 C CA . ASN A 1 138 ? -18.233 0.447 24.533 1.00 98.06 138 ASN A CA 1
ATOM 959 C C . ASN A 1 138 ? -18.985 -0.598 25.371 1.00 98.06 138 ASN A C 1
ATOM 961 O O . ASN A 1 138 ? -19.126 -0.411 26.578 1.00 98.06 138 ASN A O 1
ATOM 965 N N . ASP A 1 139 ? -19.420 -1.700 24.755 1.00 97.62 139 ASP A N 1
ATOM 966 C CA . ASP A 1 139 ? -20.113 -2.798 25.439 1.00 97.62 139 ASP A CA 1
ATOM 967 C C . ASP A 1 139 ? -19.197 -3.451 26.491 1.00 97.62 139 ASP A C 1
ATOM 969 O O . ASP A 1 139 ? -19.606 -3.669 27.630 1.00 97.62 139 ASP A O 1
ATOM 973 N N . THR A 1 140 ? -17.921 -3.672 26.147 1.00 97.12 140 THR A N 1
ATOM 974 C CA . THR A 1 140 ? -16.912 -4.195 27.085 1.00 97.12 140 THR A CA 1
ATOM 975 C C . THR A 1 140 ? -16.670 -3.228 28.246 1.00 97.12 140 THR A C 1
ATOM 977 O O . THR A 1 140 ? -16.626 -3.646 29.399 1.00 97.12 140 THR A O 1
ATOM 980 N N . ALA A 1 141 ? -16.548 -1.925 27.972 1.00 96.62 141 ALA A N 1
ATOM 981 C CA . ALA A 1 141 ? -16.346 -0.917 29.013 1.00 96.62 141 ALA A CA 1
ATOM 982 C C . ALA A 1 141 ? -17.543 -0.815 29.976 1.00 96.62 141 ALA A C 1
ATOM 984 O O . ALA A 1 141 ? -17.348 -0.662 31.183 1.00 96.62 141 ALA A O 1
ATOM 985 N N . ALA A 1 142 ? -18.770 -0.924 29.458 1.00 95.88 142 ALA A N 1
ATOM 986 C CA . ALA A 1 142 ? -19.983 -0.947 30.269 1.00 95.88 142 ALA A CA 1
ATOM 987 C C . ALA A 1 142 ? -20.048 -2.191 31.171 1.00 95.88 142 ALA A C 1
ATOM 989 O O . ALA A 1 142 ? -20.408 -2.064 32.340 1.00 95.88 142 ALA A O 1
ATOM 990 N N . GLN A 1 143 ? -19.651 -3.363 30.659 1.00 95.56 143 GLN A N 1
ATOM 991 C CA . GLN A 1 143 ? -19.589 -4.600 31.441 1.00 95.56 143 GLN A CA 1
ATOM 992 C C . GLN A 1 143 ? -18.586 -4.487 32.599 1.00 95.56 143 GLN A C 1
ATOM 994 O O . GLN A 1 143 ? -18.942 -4.758 33.741 1.00 95.56 143 GLN A O 1
ATOM 999 N N . THR A 1 144 ? -17.372 -3.988 32.342 1.00 95.69 144 THR A N 1
ATOM 1000 C CA . THR A 1 144 ? -16.346 -3.817 33.387 1.00 95.69 144 THR A CA 1
ATOM 1001 C C . THR A 1 144 ? -16.795 -2.879 34.510 1.00 95.69 144 THR A C 1
ATOM 1003 O O . THR A 1 144 ? -16.425 -3.081 35.661 1.00 95.69 144 THR A O 1
ATOM 1006 N N . LEU A 1 145 ? -17.587 -1.847 34.196 1.00 93.50 145 LEU A N 1
ATOM 1007 C CA . LEU A 1 145 ? -18.159 -0.944 35.201 1.00 93.50 145 LEU A CA 1
ATOM 1008 C C . LEU A 1 145 ? -19.273 -1.599 36.025 1.00 93.50 145 LEU A C 1
ATOM 1010 O O . LEU A 1 145 ? -19.459 -1.220 37.175 1.00 93.50 145 LEU A O 1
ATOM 1014 N N . ALA A 1 146 ? -20.024 -2.538 35.445 1.00 92.12 146 ALA A N 1
ATOM 1015 C CA . ALA A 1 146 ? -21.053 -3.292 36.160 1.00 92.12 146 ALA A CA 1
ATOM 1016 C C . ALA A 1 146 ? -20.458 -4.362 37.093 1.00 92.12 146 ALA A C 1
ATOM 1018 O O . ALA A 1 146 ? -21.088 -4.714 38.088 1.00 92.12 146 ALA A O 1
ATOM 1019 N N . ASP A 1 147 ? -19.257 -4.853 36.774 1.00 91.56 147 ASP A N 1
ATOM 1020 C CA . ASP A 1 147 ? -18.529 -5.857 37.556 1.00 91.56 147 ASP A CA 1
ATOM 1021 C C . ASP A 1 147 ? -17.665 -5.252 38.691 1.00 91.56 147 ASP A C 1
ATOM 1023 O O . ASP A 1 147 ? -17.062 -6.005 39.462 1.00 91.56 147 ASP A O 1
ATOM 1027 N N . ALA A 1 148 ? -17.584 -3.917 38.789 1.00 82.69 148 ALA A N 1
ATOM 1028 C CA . ALA A 1 148 ? -16.806 -3.162 39.785 1.00 82.69 148 ALA A CA 1
ATOM 1029 C C . ALA A 1 148 ? -17.639 -2.754 41.013 1.00 82.69 148 ALA A C 1
ATOM 1031 O O . ALA A 1 148 ? -17.083 -2.819 42.135 1.00 82.69 148 ALA A O 1
#

pLDDT: mean 95.33, std 8.93, range [44.31, 98.81]

Radius of gyration: 19.46 Å; chains: 1; bounding box: 45×28×67 Å

Sequence (148 aa):
MALGQSTAAGDYSTAIGSSASATGEYSFSAGRNSKACEKNSIAIGSDTNSAICNISGEGNGAENTIALGTYANAAGNNSLALGAYSFVSASNSVSLGYHSTNTRDNTISVGSVGQERQITNVAAGTEDTDATNVRQLNDTAAQTLADA

Foldseek 3Di:
DEEDCEAQQADCEYAYYNDFYHNAHVEYTYEHVWYQAYHLFYTYYHVEEFWDNDPPPPDHWAYCGYAYYDHGYTGAHVEYQHEHCGEENEHVEYEDYHVGYHDYHNYYTPHDVVGHDDDPPQDDDDDPPGDHDPVNVVVVVVVVVVVD

Organism: Salmonella enteritidis (NCBI:txid149539)